Protein AF-A0A957IBN2-F1 (afdb_monomer_lite)

Foldseek 3Di:
DVVVVVVCVVVVVDDPCVVPQAQDKDWDWDWDADPVGFIKIKTWIWHGHHVSDIWTWIWIAGPVVRDIDIDTD

pLDDT: mean 85.84, std 9.31, range [54.53, 95.19]

Sequence (73 aa):
MLTNKIQALFNPEQYHGRGINKRYFEGWFYKVVNAAEDKASFIVGIAMDENGDQQAFIQILDGKALTAVLKKA

Secondary structure (DSSP, 8-state):
--HHHHHHHH-TTS---TT--SSEEEEEEEEEE-TT--EEEEEEEEEE-SS--EEEEEEEEETTTTEEEEEE-

Radius of gyration: 15.61 Å; chains: 1; bounding box: 35×30×35 Å

Structure (mmCIF, N/CA/C/O backbone):
data_AF-A0A957IBN2-F1
#
_entry.id   AF-A0A957IBN2-F1
#
loop_
_atom_site.group_PDB
_atom_site.id
_atom_site.type_symbol
_atom_site.label_atom_id
_atom_site.label_alt_id
_atom_site.label_comp_id
_atom_site.label_asym_id
_atom_site.label_entity_id
_atom_site.label_seq_id
_atom_site.pdbx_PDB_ins_code
_atom_site.Cartn_x
_atom_site.Cartn_y
_atom_site.Cartn_z
_atom_site.occupancy
_atom_site.B_iso_or_equiv
_atom_site.auth_seq_id
_atom_site.auth_comp_id
_atom_site.auth_asym_id
_atom_site.auth_atom_id
_atom_site.pdbx_PDB_model_num
ATOM 1 N N . MET A 1 1 ? -17.835 -14.530 16.460 1.00 54.53 1 MET A N 1
ATOM 2 C CA . MET A 1 1 ? -16.739 -13.831 17.183 1.00 54.53 1 MET A CA 1
ATOM 3 C C . MET A 1 1 ? -15.522 -14.720 17.480 1.00 54.53 1 MET A C 1
ATOM 5 O O . MET A 1 1 ? -14.411 -14.213 17.353 1.00 54.53 1 MET A O 1
ATOM 9 N N . LEU A 1 2 ? -15.682 -16.007 17.835 1.00 55.22 2 LEU A N 1
ATOM 10 C CA . LEU A 1 2 ? -14.559 -16.928 18.114 1.00 55.22 2 LEU A CA 1
ATOM 11 C C . LEU A 1 2 ? -13.948 -17.566 16.845 1.00 55.22 2 LEU A C 1
ATOM 13 O O . LEU A 1 2 ? -12.730 -17.657 16.728 1.00 55.22 2 LEU A O 1
ATOM 17 N N . THR A 1 3 ? -14.780 -17.902 15.856 1.00 61.81 3 THR A N 1
ATOM 18 C CA . THR A 1 3 ? -14.388 -18.516 14.570 1.00 61.81 3 THR A CA 1
ATOM 19 C C . THR A 1 3 ? -13.357 -17.692 13.800 1.00 61.81 3 THR A C 1
ATOM 21 O O . THR A 1 3 ? -12.304 -18.205 13.435 1.00 61.81 3 THR A O 1
ATOM 24 N N . ASN A 1 4 ? -13.572 -16.379 13.676 1.00 64.62 4 ASN A N 1
ATOM 25 C CA . ASN A 1 4 ? -12.626 -15.514 12.970 1.00 64.62 4 ASN A CA 1
ATOM 26 C C . ASN A 1 4 ? -11.267 -15.403 13.695 1.00 64.62 4 ASN A C 1
ATOM 28 O O . ASN A 1 4 ? -10.308 -14.944 13.090 1.00 64.62 4 ASN A O 1
ATOM 32 N N . LYS A 1 5 ? -11.148 -15.698 15.010 1.00 70.44 5 LYS A N 1
ATOM 33 C CA . LYS A 1 5 ? -9.838 -15.641 15.723 1.00 70.44 5 LYS A CA 1
ATOM 34 C C . LYS A 1 5 ? -8.956 -16.812 15.324 1.00 70.44 5 LYS A C 1
ATOM 36 O O . LYS A 1 5 ? -7.776 -16.628 15.067 1.00 70.44 5 LYS A O 1
ATOM 41 N N . ILE A 1 6 ? -9.564 -17.988 15.248 1.00 81.69 6 ILE A N 1
ATOM 42 C CA . ILE A 1 6 ? -8.891 -19.211 14.832 1.00 81.69 6 ILE A CA 1
ATOM 43 C C . ILE A 1 6 ? -8.505 -19.097 13.354 1.00 81.69 6 ILE A C 1
ATOM 45 O O . ILE A 1 6 ? -7.370 -19.382 13.004 1.00 81.69 6 ILE A O 1
ATOM 49 N N . GLN A 1 7 ? -9.396 -18.576 12.506 1.00 80.88 7 GLN A N 1
ATOM 50 C CA . GLN A 1 7 ? -9.086 -18.338 11.095 1.00 80.88 7 GLN A CA 1
ATOM 51 C C . GLN A 1 7 ? -7.878 -17.408 10.898 1.00 80.88 7 GLN A C 1
ATOM 53 O O . GLN A 1 7 ? -6.996 -17.744 10.117 1.00 80.88 7 GLN A O 1
ATOM 58 N N . ALA A 1 8 ? -7.804 -16.287 11.623 1.00 79.31 8 ALA A N 1
ATOM 59 C CA . ALA A 1 8 ? -6.679 -15.352 11.519 1.00 79.31 8 ALA A CA 1
ATOM 60 C C . ALA A 1 8 ? -5.342 -15.965 11.976 1.00 79.31 8 ALA A C 1
ATOM 62 O O . ALA A 1 8 ? -4.299 -15.623 11.436 1.00 79.31 8 ALA A O 1
ATOM 63 N N . LEU A 1 9 ? -5.363 -16.909 12.927 1.00 82.12 9 LEU A N 1
ATOM 64 C CA . LEU A 1 9 ? -4.159 -17.642 13.340 1.00 82.12 9 LEU A CA 1
ATOM 65 C C . LEU A 1 9 ? -3.589 -18.503 12.201 1.00 82.12 9 LEU A C 1
ATOM 67 O O . LEU A 1 9 ? -2.377 -18.665 12.101 1.00 82.12 9 LEU A O 1
ATOM 71 N N . PHE A 1 10 ? -4.463 -19.050 11.354 1.00 88.38 10 PHE A N 1
ATOM 72 C CA . PHE A 1 10 ? -4.079 -19.892 10.220 1.00 88.38 10 PHE A CA 1
ATOM 73 C C . PHE A 1 10 ? -3.905 -19.122 8.904 1.00 88.38 10 PHE A C 1
ATOM 75 O O . PHE A 1 10 ? -3.441 -19.713 7.937 1.00 88.38 10 PHE A O 1
ATOM 82 N N . ASN A 1 11 ? -4.269 -17.837 8.8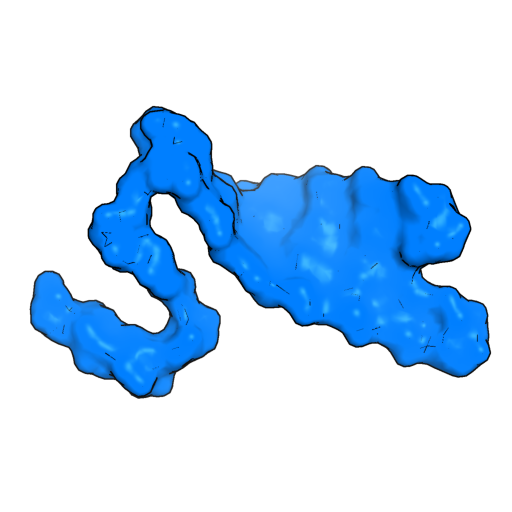61 1.00 84.56 11 ASN A N 1
ATOM 83 C CA . ASN A 1 11 ? -4.149 -16.971 7.683 1.00 84.56 11 ASN A CA 1
ATOM 84 C C . ASN A 1 11 ? -3.575 -15.603 8.105 1.00 84.56 11 ASN A C 1
ATOM 86 O O . ASN A 1 11 ? -4.297 -14.599 8.092 1.00 84.56 11 ASN A O 1
ATOM 90 N N . PRO A 1 12 ? -2.310 -15.559 8.569 1.00 79.81 12 PRO A N 1
ATOM 91 C CA . PRO A 1 12 ? -1.684 -14.341 9.087 1.00 79.81 12 PRO A CA 1
ATOM 92 C C . PRO A 1 12 ? -1.480 -13.268 8.014 1.00 79.81 12 PRO A C 1
ATOM 94 O O . PRO A 1 12 ? -1.153 -12.137 8.331 1.00 79.81 12 PRO A O 1
ATOM 97 N N . GLU A 1 13 ? -1.638 -13.598 6.738 1.00 78.69 13 GLU A N 1
ATOM 98 C CA . GLU A 1 13 ? -1.604 -12.648 5.635 1.00 78.69 13 GLU A CA 1
ATOM 99 C C . GLU A 1 13 ? -2.911 -11.869 5.465 1.00 78.69 13 GLU A C 1
ATOM 101 O O . GLU A 1 13 ? -2.956 -10.975 4.632 1.00 78.69 13 GLU A O 1
ATOM 106 N N . GLN A 1 14 ? -3.976 -12.197 6.201 1.00 79.19 14 GLN A N 1
ATOM 107 C CA . GLN A 1 14 ? -5.253 -11.486 6.125 1.00 79.19 14 GLN A CA 1
ATOM 108 C C . GLN A 1 14 ? -5.243 -10.190 6.939 1.00 79.19 14 GLN A C 1
ATOM 110 O O . GLN A 1 14 ? -4.426 -9.980 7.826 1.00 79.19 14 GLN A O 1
ATOM 115 N N . TYR A 1 15 ? -6.223 -9.339 6.647 1.00 72.44 15 TYR A N 1
ATOM 116 C CA . TYR A 1 15 ? -6.437 -8.051 7.295 1.00 72.44 15 TYR A CA 1
ATOM 117 C C . TYR A 1 15 ? -6.454 -8.136 8.841 1.00 72.44 15 TYR A C 1
ATOM 119 O O . TYR A 1 15 ? -7.314 -8.795 9.439 1.00 72.44 15 TYR A O 1
ATOM 127 N N . HIS A 1 16 ? -5.525 -7.426 9.488 1.00 75.19 16 HIS A N 1
ATOM 128 C CA . HIS A 1 16 ? -5.258 -7.432 10.928 1.00 75.19 16 HIS A CA 1
ATOM 129 C C . HIS A 1 16 ? -6.055 -6.406 11.730 1.00 75.19 16 HIS A C 1
ATOM 131 O O . HIS A 1 16 ? -6.057 -6.498 12.960 1.00 75.19 16 HIS A O 1
ATOM 137 N N . GLY A 1 17 ? -6.732 -5.445 11.090 1.00 73.56 17 GLY A N 1
ATOM 138 C CA . GLY A 1 17 ? -7.426 -4.321 11.745 1.00 73.56 17 GLY A CA 1
ATOM 139 C C . GLY A 1 17 ? -8.674 -4.689 12.563 1.00 73.56 17 GLY A C 1
ATOM 140 O O . GLY A 1 17 ? -9.686 -3.993 12.566 1.00 73.56 17 GLY A O 1
ATOM 141 N N . ARG A 1 18 ? -8.637 -5.813 13.269 1.00 76.00 18 ARG A N 1
ATOM 142 C CA . ARG A 1 18 ? -9.713 -6.348 14.082 1.00 76.00 18 ARG A CA 1
ATOM 143 C C . ARG A 1 18 ? -9.874 -5.548 15.370 1.00 76.00 18 ARG A C 1
ATOM 145 O O . ARG A 1 18 ? -8.972 -5.490 16.196 1.00 76.00 18 ARG A O 1
ATOM 152 N N . GLY A 1 19 ? -11.070 -5.001 15.571 1.00 79.06 19 GLY A N 1
ATOM 153 C CA . GLY A 1 19 ? -11.351 -4.111 16.703 1.00 79.06 19 GLY A CA 1
ATOM 154 C C . GLY A 1 19 ? -10.791 -2.699 16.516 1.00 79.06 19 GLY A C 1
ATOM 155 O O . GLY A 1 19 ? -10.865 -1.903 17.449 1.00 79.06 19 GLY A O 1
ATOM 156 N N . ILE A 1 20 ? -10.249 -2.397 15.330 1.00 85.25 20 ILE A N 1
ATOM 157 C CA . ILE A 1 20 ? -9.889 -1.048 14.912 1.00 85.25 20 ILE A CA 1
ATOM 158 C C . ILE A 1 20 ? -10.921 -0.606 13.881 1.00 85.25 20 ILE A C 1
ATOM 160 O O . ILE A 1 20 ? -11.079 -1.226 12.833 1.00 85.25 20 ILE A O 1
ATOM 164 N N . ASN A 1 21 ? -11.647 0.457 14.208 1.00 85.06 21 ASN A N 1
ATOM 165 C CA . ASN A 1 21 ? -12.868 0.821 13.488 1.00 85.06 21 ASN A CA 1
ATOM 166 C C . ASN A 1 21 ? -12.721 2.145 12.727 1.00 85.06 21 ASN A C 1
ATOM 168 O O . ASN A 1 21 ? -13.683 2.599 12.125 1.00 85.06 21 ASN A O 1
ATOM 172 N N . LYS A 1 22 ? -11.572 2.818 12.857 1.00 91.69 22 LYS A N 1
ATOM 173 C CA . LYS A 1 22 ? -11.285 4.139 12.288 1.00 91.69 22 LYS A CA 1
ATOM 174 C C . LYS A 1 22 ? -9.788 4.421 12.319 1.00 91.69 22 LYS A C 1
ATOM 176 O O . LYS A 1 22 ? -9.083 3.841 13.146 1.00 91.69 22 LYS A O 1
ATOM 181 N N . ARG A 1 23 ? -9.336 5.368 11.493 1.00 92.06 23 ARG A N 1
ATOM 182 C CA . ARG A 1 23 ? -7.949 5.869 11.439 1.00 92.06 23 ARG A CA 1
ATOM 18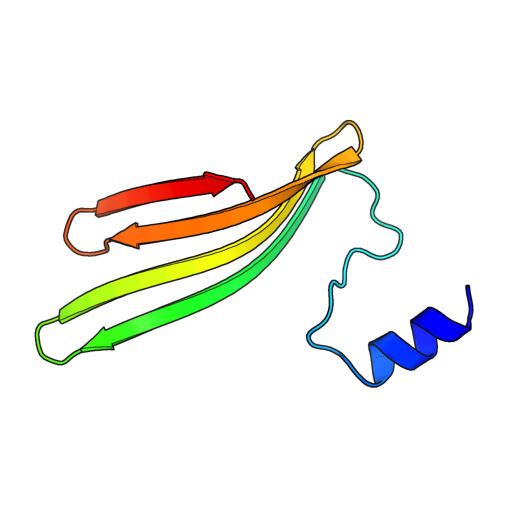3 C C . ARG A 1 23 ? -6.936 4.735 11.325 1.00 92.06 23 ARG A C 1
ATOM 185 O O . ARG A 1 23 ? -6.009 4.630 12.126 1.00 92.06 23 ARG A O 1
ATOM 192 N N . TYR A 1 24 ?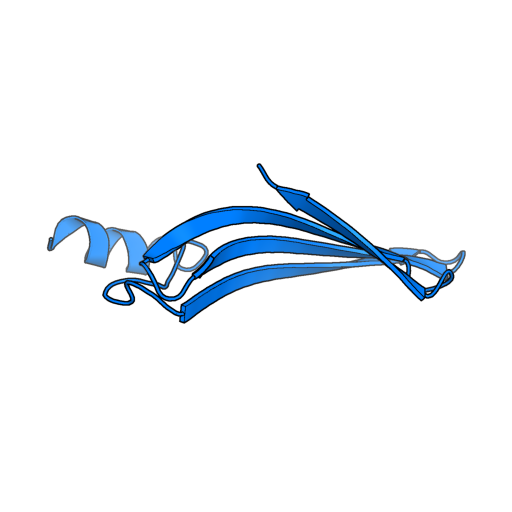 -7.155 3.861 10.355 1.00 92.00 24 TYR A N 1
ATOM 193 C CA . TYR A 1 24 ? -6.346 2.664 10.184 1.00 92.00 24 TYR A CA 1
ATOM 194 C C . TYR A 1 24 ? -5.961 2.476 8.731 1.00 92.00 24 TYR A C 1
ATOM 196 O O . TYR A 1 24 ? -6.724 2.798 7.827 1.00 92.00 24 TYR A O 1
ATOM 204 N N . PHE A 1 25 ? -4.769 1.950 8.512 1.00 91.50 25 PHE A N 1
ATOM 205 C CA . PHE A 1 25 ? -4.288 1.592 7.195 1.00 91.50 25 PHE A CA 1
ATOM 206 C C . PHE A 1 25 ? -3.491 0.300 7.307 1.00 91.50 25 PHE A C 1
ATOM 208 O O . PHE A 1 25 ? -2.651 0.159 8.196 1.00 91.50 25 PHE A O 1
ATOM 215 N N . GLU A 1 26 ? -3.743 -0.612 6.379 1.00 90.44 26 GLU A N 1
ATOM 216 C CA . GLU A 1 26 ? -2.960 -1.823 6.207 1.00 90.44 26 GLU A CA 1
ATOM 217 C C . GLU A 1 26 ? -2.818 -2.128 4.722 1.00 90.44 26 GLU A C 1
ATOM 219 O O . GLU A 1 26 ? -3.746 -1.939 3.933 1.00 90.44 26 GLU A O 1
ATOM 224 N N . GLY A 1 27 ? -1.646 -2.612 4.336 1.00 91.12 27 GLY A N 1
ATOM 225 C CA . GLY A 1 27 ? -1.396 -3.027 2.974 1.00 91.12 27 GLY A CA 1
ATOM 226 C C . GLY A 1 27 ? -0.054 -3.716 2.820 1.00 91.12 27 GLY A C 1
ATOM 227 O O . GLY A 1 27 ? 0.820 -3.638 3.685 1.00 91.12 27 GLY A O 1
ATOM 228 N N . TRP A 1 28 ? 0.107 -4.372 1.682 1.00 91.00 28 TRP A N 1
ATOM 229 C CA . TRP A 1 28 ? 1.335 -5.049 1.297 1.00 91.00 28 TRP A CA 1
ATOM 230 C C . TRP A 1 28 ? 2.140 -4.137 0.385 1.00 91.00 28 TRP A C 1
ATOM 232 O O . TRP A 1 28 ? 1.621 -3.624 -0.609 1.00 91.00 28 TRP A O 1
ATOM 242 N N . PHE A 1 29 ? 3.414 -3.948 0.720 1.00 92.75 29 PHE A N 1
ATOM 243 C CA . PHE A 1 29 ? 4.366 -3.221 -0.108 1.00 92.75 29 PHE A CA 1
ATOM 244 C C . PHE A 1 29 ? 5.168 -4.207 -0.951 1.00 92.75 29 PHE A C 1
ATOM 246 O O . PHE A 1 29 ? 5.922 -5.026 -0.425 1.00 92.75 29 PHE A O 1
ATOM 253 N N . TYR A 1 30 ? 5.047 -4.083 -2.266 1.00 91.88 30 TYR A N 1
ATOM 254 C CA . TYR A 1 30 ? 5.844 -4.842 -3.213 1.00 91.88 30 TYR A CA 1
ATOM 255 C C . TYR A 1 30 ? 6.768 -3.900 -3.964 1.00 91.88 30 TYR A C 1
ATOM 257 O O . TYR A 1 30 ? 6.342 -2.876 -4.500 1.00 91.88 30 TYR A O 1
ATOM 265 N N . LYS A 1 31 ? 8.043 -4.276 -4.035 1.00 91.12 31 LYS A N 1
ATOM 266 C CA . LYS A 1 31 ? 9.053 -3.579 -4.824 1.00 91.12 31 LYS A CA 1
ATOM 267 C C . LYS A 1 31 ? 9.562 -4.516 -5.904 1.00 91.12 31 LYS A C 1
ATOM 269 O O . LYS A 1 31 ? 10.192 -5.524 -5.594 1.00 91.12 31 LYS A O 1
ATOM 274 N N . VAL A 1 32 ? 9.313 -4.162 -7.160 1.00 89.06 32 VAL A N 1
ATOM 275 C CA . VAL A 1 32 ? 9.783 -4.916 -8.323 1.00 89.06 32 VAL A CA 1
ATOM 276 C C . VAL A 1 32 ? 10.897 -4.124 -8.989 1.00 89.06 32 VAL A C 1
ATOM 278 O O . VAL A 1 32 ? 10.750 -2.932 -9.263 1.00 89.06 32 VAL A O 1
ATOM 281 N N . VAL A 1 33 ? 12.036 -4.779 -9.199 1.00 87.00 33 VAL A N 1
ATOM 282 C CA . VAL A 1 33 ? 13.226 -4.178 -9.807 1.00 87.00 33 VAL A CA 1
ATOM 283 C C . VAL A 1 33 ? 13.752 -5.086 -10.910 1.00 87.00 33 VAL A C 1
ATOM 285 O O . VAL A 1 33 ? 13.740 -6.308 -10.764 1.00 87.00 33 VAL A O 1
ATOM 288 N N . ASN A 1 34 ? 14.227 -4.495 -12.003 1.00 86.56 34 ASN A N 1
ATOM 289 C CA . ASN A 1 34 ? 14.923 -5.203 -13.076 1.00 86.56 34 ASN A CA 1
ATOM 290 C C . ASN A 1 34 ? 16.334 -4.614 -13.298 1.00 86.56 34 ASN A C 1
ATOM 292 O O . ASN A 1 34 ? 16.696 -3.589 -12.714 1.00 86.56 34 ASN A O 1
ATOM 296 N N . ALA A 1 35 ? 17.132 -5.262 -14.152 1.00 87.50 35 ALA A N 1
ATOM 297 C CA . ALA A 1 35 ? 18.485 -4.806 -14.489 1.00 87.50 35 ALA A CA 1
ATOM 298 C C . ALA A 1 35 ? 18.510 -3.471 -15.262 1.00 87.50 35 ALA A C 1
ATOM 300 O O . ALA A 1 35 ? 19.484 -2.736 -15.168 1.00 87.50 35 ALA A O 1
ATOM 301 N N . ALA A 1 36 ? 17.432 -3.136 -15.980 1.00 84.19 36 ALA A N 1
ATOM 302 C CA . ALA A 1 36 ? 17.251 -1.838 -16.640 1.00 84.19 36 ALA A CA 1
ATOM 303 C C . ALA A 1 36 ? 16.849 -0.715 -15.657 1.00 84.19 36 ALA A C 1
ATOM 305 O O . ALA A 1 36 ? 16.605 0.426 -16.055 1.00 84.19 36 ALA A O 1
ATOM 306 N N . GLU A 1 37 ? 16.789 -1.029 -14.361 1.00 75.69 37 GLU A N 1
ATOM 307 C CA . GLU A 1 37 ? 16.348 -0.162 -13.274 1.00 75.69 37 GLU A CA 1
ATOM 308 C C . GLU A 1 37 ? 14.911 0.355 -13.385 1.00 75.69 37 GLU A C 1
ATOM 310 O O . GLU A 1 37 ? 14.557 1.352 -12.754 1.00 75.69 37 GLU A O 1
ATOM 315 N N . ASP A 1 38 ? 14.055 -0.304 -14.153 1.00 72.38 38 ASP A N 1
ATOM 316 C CA . ASP A 1 38 ? 12.623 -0.038 -14.122 1.00 72.38 38 ASP A CA 1
ATOM 317 C C . ASP A 1 38 ? 12.105 -0.513 -12.765 1.00 72.38 38 ASP A C 1
ATOM 319 O O . ASP A 1 38 ? 12.038 -1.705 -12.455 1.00 72.38 38 ASP A O 1
ATOM 323 N N . LYS A 1 39 ? 11.870 0.466 -11.893 1.00 74.94 39 LYS A N 1
ATOM 324 C CA . LYS A 1 39 ? 11.518 0.278 -10.490 1.00 74.94 39 LYS A CA 1
ATOM 325 C C . LYS A 1 39 ? 10.072 0.714 -10.327 1.00 74.94 39 LYS A C 1
ATOM 327 O O . LYS A 1 39 ? 9.798 1.903 -10.180 1.00 74.94 39 LYS A O 1
ATOM 332 N N .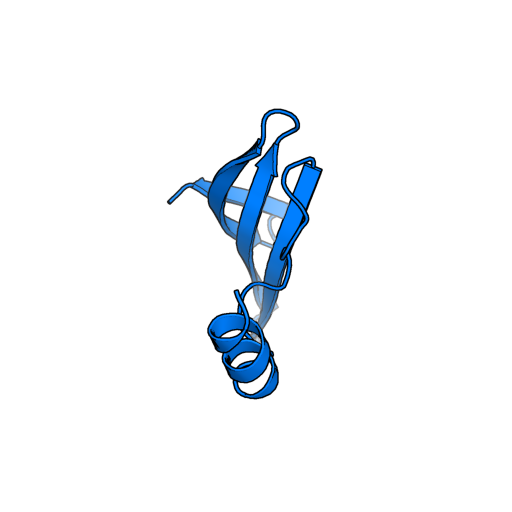 ALA A 1 40 ? 9.170 -0.259 -10.325 1.00 80.94 40 ALA A N 1
ATOM 333 C CA . ALA A 1 40 ? 7.787 -0.050 -9.930 1.00 80.94 40 ALA A CA 1
ATOM 334 C C . ALA A 1 40 ? 7.610 -0.601 -8.515 1.00 80.94 40 ALA A C 1
ATOM 336 O O . ALA A 1 40 ? 7.936 -1.757 -8.233 1.00 80.94 40 ALA A O 1
ATOM 337 N N . SER A 1 41 ? 7.122 0.235 -7.605 1.00 90.62 41 SER A N 1
ATOM 338 C CA . SER A 1 41 ? 6.622 -0.246 -6.317 1.00 90.62 41 SER A CA 1
ATOM 339 C C . SER A 1 41 ? 5.113 -0.102 -6.293 1.00 90.62 41 SER A C 1
ATOM 341 O O . SER A 1 41 ? 4.573 0.854 -6.844 1.00 90.62 41 SER A O 1
ATOM 343 N N . PHE A 1 42 ? 4.424 -1.048 -5.674 1.00 92.62 42 PHE A N 1
ATOM 344 C CA . PHE A 1 42 ? 2.985 -0.960 -5.501 1.00 92.62 42 PHE A CA 1
ATOM 345 C C . PHE A 1 42 ? 2.587 -1.322 -4.080 1.00 92.62 42 PHE A C 1
ATOM 347 O O . PHE A 1 42 ? 3.169 -2.207 -3.453 1.00 92.62 42 PHE A O 1
ATOM 354 N N . ILE A 1 43 ? 1.598 -0.590 -3.580 1.00 93.69 43 ILE A N 1
ATOM 355 C CA . ILE A 1 43 ? 0.969 -0.803 -2.287 1.00 93.69 43 ILE A CA 1
ATOM 356 C C . ILE A 1 43 ? -0.472 -1.179 -2.566 1.00 93.69 43 ILE A C 1
ATOM 358 O O . ILE A 1 43 ? -1.226 -0.393 -3.136 1.00 93.69 43 ILE A O 1
ATOM 362 N N . VAL A 1 44 ? -0.843 -2.385 -2.172 1.00 93.56 44 VAL A N 1
ATOM 363 C CA . VAL A 1 44 ? -2.229 -2.853 -2.217 1.00 93.56 44 VAL A CA 1
ATOM 364 C C . VAL A 1 44 ? -2.730 -2.839 -0.787 1.00 93.56 44 VAL A C 1
ATOM 366 O O . VAL A 1 44 ? -2.031 -3.352 0.084 1.00 93.56 44 VAL A O 1
ATOM 369 N N . GLY A 1 45 ? -3.887 -2.249 -0.510 1.00 93.00 45 GLY A N 1
ATOM 370 C CA . GLY A 1 45 ? -4.315 -2.123 0.878 1.00 93.00 45 GLY A CA 1
ATOM 371 C C . GLY A 1 45 ? -5.726 -1.607 1.076 1.00 93.00 45 GLY A C 1
ATOM 372 O O . GLY A 1 45 ? -6.463 -1.345 0.125 1.00 93.00 45 GLY A O 1
ATOM 373 N N . ILE A 1 46 ? -6.080 -1.473 2.349 1.00 92.25 46 ILE A N 1
ATOM 374 C CA . ILE A 1 46 ? -7.332 -0.900 2.829 1.00 92.25 46 ILE A CA 1
ATOM 375 C C . ILE A 1 46 ? -6.979 0.262 3.753 1.00 92.25 46 ILE A C 1
ATOM 377 O O . ILE A 1 46 ? -6.148 0.128 4.652 1.00 92.25 46 ILE A O 1
ATOM 381 N N . ALA A 1 47 ? -7.624 1.404 3.538 1.00 92.62 47 ALA A N 1
ATOM 382 C CA . ALA A 1 47 ? -7.593 2.537 4.450 1.00 92.62 47 ALA A CA 1
ATOM 383 C C . ALA A 1 47 ? -8.972 2.747 5.076 1.00 92.62 47 ALA A C 1
ATOM 385 O O . ALA A 1 47 ? -9.999 2.529 4.436 1.00 92.62 47 ALA A O 1
ATOM 386 N N . MET A 1 48 ? -8.967 3.198 6.322 1.00 93.69 48 MET A N 1
ATOM 387 C CA . MET A 1 48 ? -10.124 3.616 7.090 1.00 93.69 48 MET A CA 1
ATOM 388 C C . MET A 1 48 ? -9.943 5.044 7.561 1.00 93.69 48 MET A C 1
ATOM 390 O O . MET A 1 48 ? -8.953 5.363 8.232 1.00 93.69 48 MET A O 1
ATOM 394 N N . ASP A 1 49 ? -10.923 5.882 7.249 1.00 93.31 49 ASP A N 1
ATOM 395 C CA . ASP A 1 49 ? -10.939 7.266 7.697 1.00 93.31 49 ASP A CA 1
ATOM 396 C C . ASP A 1 49 ? -11.350 7.385 9.178 1.00 93.31 49 ASP A C 1
ATOM 398 O O . ASP A 1 49 ? -11.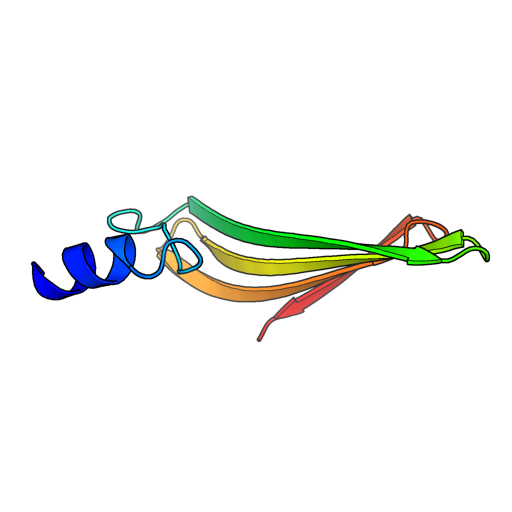443 6.405 9.925 1.00 93.31 49 ASP A O 1
ATOM 402 N N . GLU A 1 50 ? -11.543 8.611 9.654 1.00 93.88 50 GLU A N 1
ATOM 403 C CA . GLU A 1 50 ? -11.944 8.866 11.036 1.00 93.88 50 GLU A CA 1
ATOM 404 C C . GLU A 1 50 ? -13.408 8.553 11.362 1.00 93.88 50 GLU A C 1
ATOM 406 O O . GLU A 1 50 ? -13.722 8.352 12.541 1.00 93.88 50 GLU A O 1
ATOM 411 N N . ASN A 1 51 ? -14.259 8.464 10.340 1.00 94.50 51 ASN A N 1
ATOM 412 C CA . ASN A 1 51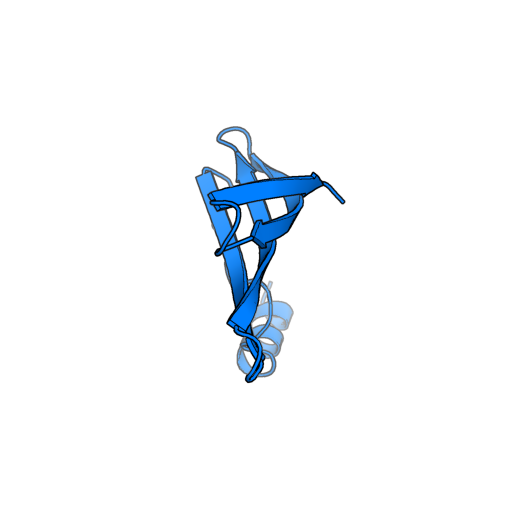 ? -15.660 8.065 10.439 1.00 94.50 51 ASN A CA 1
ATOM 413 C C . ASN A 1 51 ? -15.822 6.537 10.378 1.00 94.50 51 ASN A C 1
ATOM 415 O O . ASN A 1 51 ? -16.866 6.014 10.764 1.00 94.50 51 ASN A O 1
ATOM 419 N N . GLY A 1 52 ? -14.766 5.824 9.977 1.00 90.38 52 GLY A N 1
ATOM 420 C CA . GLY A 1 52 ? -14.750 4.374 9.806 1.00 90.38 52 GLY A CA 1
ATOM 421 C C . GLY A 1 52 ? -15.088 3.927 8.387 1.00 90.38 52 GLY A C 1
ATOM 422 O O . GLY A 1 52 ? -15.249 2.726 8.157 1.00 90.38 52 GLY A O 1
ATOM 423 N N . ASP A 1 53 ? -15.160 4.863 7.438 1.00 92.94 53 ASP A N 1
ATOM 424 C CA . ASP A 1 53 ? -15.376 4.557 6.032 1.00 92.94 53 ASP A CA 1
ATOM 425 C C . ASP A 1 53 ? -14.142 3.853 5.472 1.00 92.94 53 ASP A C 1
ATOM 427 O O . ASP A 1 53 ? -13.010 4.337 5.580 1.00 92.94 53 ASP A O 1
ATOM 431 N N . GLN A 1 54 ? -14.372 2.674 4.895 1.00 91.12 54 GLN A N 1
ATOM 432 C CA . GLN A 1 54 ? -13.322 1.786 4.409 1.00 91.12 54 GLN A CA 1
ATOM 433 C C . GLN A 1 54 ? -13.171 1.928 2.899 1.00 91.12 54 GLN A C 1
ATOM 435 O O . GLN A 1 54 ? -14.156 1.921 2.162 1.00 91.12 54 GLN A O 1
ATOM 440 N N . GLN A 1 55 ? -11.931 1.990 2.425 1.00 92.62 55 GLN A N 1
ATOM 441 C CA . GLN A 1 55 ? -11.632 2.032 1.003 1.00 92.62 55 GLN A CA 1
ATOM 442 C C . GLN A 1 55 ? -10.453 1.125 0.672 1.00 92.62 55 GLN A C 1
ATOM 444 O O . GLN A 1 55 ? -9.352 1.298 1.199 1.00 92.62 55 GLN A O 1
ATOM 449 N N . ALA A 1 56 ? -10.685 0.179 -0.236 1.00 93.94 56 ALA A N 1
ATOM 450 C CA . ALA A 1 56 ? -9.620 -0.589 -0.857 1.00 93.94 56 ALA A CA 1
ATOM 451 C C . ALA A 1 56 ? -8.933 0.250 -1.941 1.00 93.94 56 ALA A C 1
ATOM 453 O O . ALA A 1 56 ? -9.562 1.066 -2.625 1.00 93.94 56 ALA A O 1
ATOM 454 N N . PHE A 1 57 ? -7.627 0.071 -2.096 1.00 94.25 57 PHE A N 1
ATOM 455 C CA . PHE A 1 57 ? -6.861 0.809 -3.086 1.00 94.25 57 PHE A CA 1
ATOM 456 C C . PHE A 1 57 ? -5.618 0.061 -3.566 1.00 94.25 57 PHE A C 1
ATOM 458 O O . PHE A 1 57 ? -5.104 -0.853 -2.919 1.00 94.25 57 PHE A O 1
ATOM 465 N N . ILE A 1 58 ? -5.116 0.526 -4.707 1.00 95.19 58 ILE A N 1
ATOM 466 C CA . ILE A 1 58 ? -3.814 0.194 -5.268 1.00 95.19 58 ILE A CA 1
ATOM 467 C C . ILE A 1 58 ? -3.072 1.508 -5.507 1.00 95.19 58 ILE A C 1
ATOM 469 O O . ILE A 1 58 ? -3.520 2.357 -6.279 1.00 95.19 58 ILE A O 1
ATOM 473 N N . GLN A 1 59 ? -1.937 1.693 -4.846 1.00 94.69 59 GLN A N 1
ATOM 474 C CA . GLN A 1 59 ? -1.032 2.808 -5.081 1.00 94.69 59 GLN A CA 1
ATOM 475 C C . GLN A 1 59 ? 0.171 2.311 -5.871 1.00 94.69 59 GLN A C 1
ATOM 477 O O . GLN A 1 59 ? 0.814 1.346 -5.477 1.00 94.69 59 GLN A O 1
ATOM 482 N N . ILE A 1 60 ? 0.477 2.976 -6.977 1.00 92.88 60 ILE A N 1
ATOM 483 C CA . ILE A 1 60 ? 1.602 2.662 -7.855 1.00 92.88 60 ILE A CA 1
ATOM 484 C C . ILE A 1 60 ? 2.609 3.803 -7.740 1.00 92.88 60 ILE A C 1
ATOM 486 O O . ILE A 1 60 ? 2.233 4.972 -7.807 1.00 92.88 60 ILE A O 1
ATOM 490 N N . LEU A 1 61 ? 3.877 3.456 -7.552 1.00 91.69 61 LEU A N 1
ATOM 491 C CA . LEU A 1 61 ? 4.999 4.369 -7.373 1.00 91.69 61 LEU A CA 1
ATOM 492 C C . LEU A 1 61 ? 6.017 4.125 -8.487 1.00 91.69 61 LEU A C 1
ATOM 494 O O . LEU A 1 61 ? 6.518 3.005 -8.636 1.00 91.69 61 LEU A O 1
ATOM 498 N N . ASP A 1 62 ? 6.352 5.181 -9.221 1.00 89.12 62 ASP A N 1
ATOM 499 C CA . ASP A 1 62 ? 7.455 5.190 -10.179 1.00 89.12 62 ASP A CA 1
ATOM 500 C C . ASP A 1 62 ? 8.671 5.863 -9.535 1.00 89.12 62 ASP A C 1
ATOM 502 O O . ASP A 1 62 ? 8.692 7.077 -9.310 1.00 89.12 62 ASP A O 1
ATOM 506 N N . GLY A 1 63 ? 9.693 5.060 -9.230 1.00 80.94 63 GLY A N 1
ATOM 507 C CA . GLY A 1 63 ? 10.903 5.536 -8.562 1.00 80.94 63 GLY A CA 1
ATOM 508 C C . GLY A 1 63 ? 11.845 6.356 -9.449 1.00 80.94 63 GLY A C 1
ATOM 509 O O . GLY A 1 63 ? 12.674 7.082 -8.907 1.00 80.94 63 GLY A O 1
ATOM 510 N N . LYS A 1 64 ? 11.742 6.257 -10.782 1.00 84.19 64 LYS A N 1
ATOM 511 C CA . LYS A 1 64 ? 12.550 7.051 -11.724 1.00 84.19 64 LYS A CA 1
ATOM 512 C C . LYS A 1 64 ? 11.885 8.395 -11.998 1.00 84.19 64 LYS A C 1
ATOM 514 O O . LYS A 1 64 ? 12.545 9.427 -11.943 1.00 84.19 64 LYS A O 1
ATOM 519 N N . ALA A 1 65 ? 10.581 8.382 -12.266 1.00 88.88 65 ALA A N 1
ATOM 520 C CA . ALA A 1 65 ? 9.815 9.596 -12.535 1.00 88.88 65 ALA A CA 1
ATOM 521 C C . ALA A 1 65 ? 9.441 10.371 -11.258 1.00 88.88 65 ALA A C 1
ATOM 523 O O . ALA A 1 65 ? 8.962 11.498 -11.356 1.00 88.88 65 ALA A O 1
ATOM 524 N N . LEU A 1 66 ? 9.639 9.778 -10.071 1.00 88.69 66 LEU A N 1
ATOM 525 C CA . LEU A 1 66 ? 9.212 10.317 -8.773 1.00 88.69 66 LEU A CA 1
ATOM 526 C C . LEU A 1 66 ? 7.709 10.632 -8.738 1.00 88.69 66 LEU A C 1
ATOM 528 O O . LEU A 1 66 ? 7.277 11.636 -8.173 1.00 88.69 66 LEU A O 1
ATOM 532 N N . THR A 1 67 ? 6.902 9.764 -9.350 1.00 92.06 67 THR A N 1
ATOM 533 C CA . THR A 1 67 ? 5.444 9.929 -9.409 1.00 92.06 67 THR A CA 1
ATOM 534 C C . THR A 1 67 ? 4.728 8.853 -8.606 1.00 92.06 67 THR A C 1
ATOM 536 O O . THR A 1 67 ? 5.246 7.757 -8.380 1.00 92.06 67 THR A O 1
ATOM 539 N N . ALA A 1 68 ? 3.511 9.177 -8.172 1.00 92.50 68 ALA A N 1
ATOM 540 C CA . ALA A 1 68 ? 2.627 8.254 -7.483 1.00 92.50 68 ALA A CA 1
ATOM 541 C C . ALA A 1 68 ? 1.210 8.369 -8.049 1.00 92.50 68 ALA A C 1
ATOM 543 O O . ALA A 1 68 ? 0.698 9.473 -8.238 1.00 92.50 68 ALA A O 1
ATOM 544 N N . VAL A 1 69 ? 0.560 7.231 -8.277 1.00 95.00 69 VAL A N 1
ATOM 545 C CA . VAL A 1 69 ? -0.832 7.158 -8.727 1.00 95.00 69 VAL A CA 1
ATOM 546 C C . VAL A 1 69 ? -1.616 6.284 -7.762 1.00 95.00 69 VAL A C 1
ATOM 548 O O . VAL A 1 69 ? -1.268 5.127 -7.546 1.00 95.00 69 VAL A O 1
ATOM 551 N N . LEU A 1 70 ? -2.696 6.826 -7.202 1.00 94.94 70 LEU A N 1
ATOM 552 C CA . LEU A 1 70 ? -3.633 6.090 -6.358 1.00 94.94 70 LEU A CA 1
ATOM 553 C C . LEU A 1 70 ? -4.866 5.698 -7.175 1.00 94.94 70 LEU A C 1
ATOM 555 O O . LEU A 1 70 ? -5.507 6.546 -7.800 1.00 94.94 70 LEU A O 1
ATOM 559 N N . LYS A 1 71 ? -5.221 4.418 -7.143 1.00 93.75 71 LYS A N 1
ATOM 560 C CA . LYS A 1 71 ? -6.459 3.878 -7.702 1.00 93.75 71 LYS A CA 1
ATOM 561 C C . LYS A 1 71 ? -7.288 3.297 -6.568 1.00 93.75 71 LYS A C 1
ATOM 563 O O . LYS A 1 71 ? -6.805 2.449 -5.829 1.00 93.75 71 LYS A O 1
ATOM 568 N N . LYS A 1 72 ? -8.519 3.773 -6.420 1.00 91.38 72 LYS A N 1
ATOM 569 C CA . LYS A 1 72 ? -9.491 3.240 -5.461 1.00 91.38 72 LYS A CA 1
ATOM 570 C C . LYS A 1 72 ? -10.249 2.092 -6.132 1.00 91.38 72 LYS A C 1
ATOM 572 O O . LYS A 1 72 ? -10.565 2.218 -7.317 1.00 91.38 72 LYS A O 1
ATOM 577 N N . ALA A 1 73 ? -10.456 1.001 -5.403 1.00 79.94 73 ALA A N 1
ATOM 578 C CA . ALA A 1 73 ? -11.268 -0.135 -5.836 1.00 79.94 73 ALA A CA 1
ATOM 579 C C . ALA A 1 73 ? -12.722 0.025 -5.373 1.00 79.94 73 ALA A C 1
ATOM 581 O O . ALA A 1 73 ? -12.943 0.754 -4.374 1.00 79.94 73 ALA A O 1
#